Protein AF-A0A2I0W8B0-F1 (afdb_monomer_lite)

Sequence (100 aa):
MYPIERFLGKLKSYVRNRS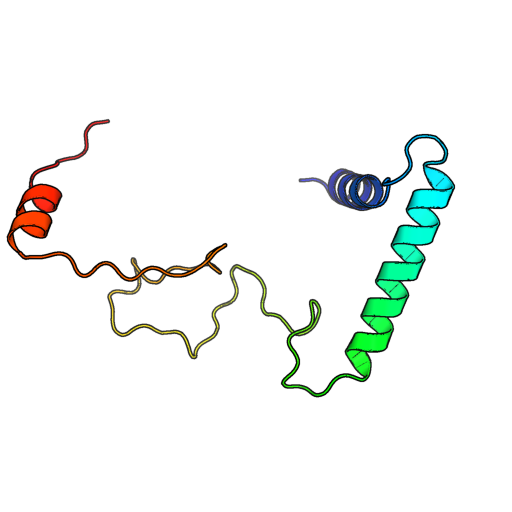RPEGSIAEGYIAEECLTFCSLYFAEHVETRHNLLGRNELDENVLNEGLNIFATNGRVLGKREVKIFNDETLTKASICPFQL

pLDDT: mean 76.65, std 16.68, range [36.78, 97.25]

Structure (mmCIF, N/CA/C/O backbone):
data_AF-A0A2I0W8B0-F1
#
_entry.id   AF-A0A2I0W8B0-F1
#
loop_
_atom_site.group_PDB
_atom_site.id
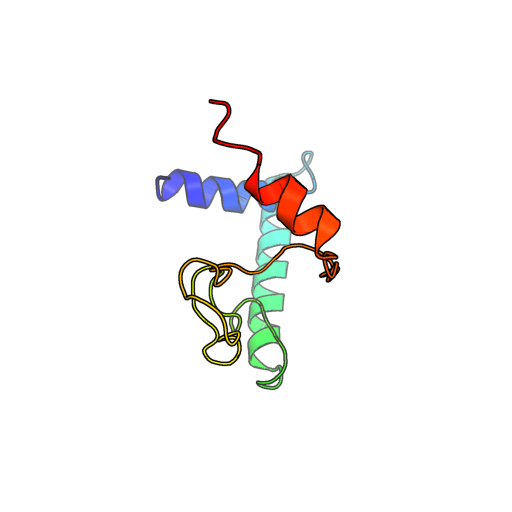_atom_site.type_symbol
_atom_site.label_atom_id
_atom_site.label_alt_id
_atom_site.label_comp_id
_atom_site.label_asym_id
_atom_site.label_entity_id
_atom_site.label_seq_id
_atom_site.pdbx_PDB_ins_code
_atom_site.Cartn_x
_atom_site.Cartn_y
_atom_site.Cartn_z
_atom_site.occupancy
_atom_site.B_iso_or_equiv
_atom_site.auth_seq_id
_atom_site.auth_comp_id
_atom_site.auth_asym_id
_atom_site.auth_atom_id
_atom_site.pdbx_PDB_model_num
ATOM 1 N N . MET A 1 1 ? 10.533 7.833 11.407 1.00 79.25 1 MET A N 1
ATOM 2 C CA . MET A 1 1 ? 9.151 7.824 11.936 1.00 79.25 1 MET A CA 1
ATOM 3 C C . MET A 1 1 ? 8.954 6.543 12.728 1.00 79.25 1 MET A C 1
ATOM 5 O O . MET A 1 1 ? 9.524 5.527 12.329 1.00 79.25 1 MET A O 1
ATOM 9 N N . TYR A 1 2 ? 8.222 6.584 13.838 1.00 93.94 2 TYR A N 1
ATOM 10 C CA . TYR A 1 2 ? 8.079 5.427 14.725 1.00 93.94 2 TYR A CA 1
ATOM 11 C C . TYR A 1 2 ? 7.204 4.321 14.097 1.00 93.94 2 TYR A C 1
ATOM 13 O O . TYR A 1 2 ? 6.363 4.616 13.240 1.00 93.94 2 TYR A O 1
ATOM 21 N N . PRO A 1 3 ? 7.354 3.045 14.513 1.00 93.56 3 PRO A N 1
ATOM 22 C CA . PRO A 1 3 ? 6.579 1.932 13.951 1.00 93.56 3 PRO A CA 1
ATOM 23 C C . PRO A 1 3 ? 5.058 2.135 14.015 1.00 93.56 3 PRO A C 1
ATOM 25 O O . PRO A 1 3 ? 4.357 1.860 13.042 1.00 93.56 3 PRO A O 1
ATOM 28 N N . ILE A 1 4 ? 4.560 2.681 15.129 1.00 96.25 4 ILE A N 1
ATOM 29 C CA . ILE A 1 4 ? 3.133 2.965 15.348 1.00 96.25 4 ILE A CA 1
ATOM 30 C C . ILE A 1 4 ? 2.622 4.020 14.367 1.00 96.25 4 ILE A C 1
ATOM 32 O O . ILE A 1 4 ? 1.591 3.836 13.725 1.00 96.25 4 ILE A O 1
ATOM 36 N N . GLU A 1 5 ? 3.368 5.107 14.194 1.00 96.06 5 GLU A N 1
ATOM 37 C CA . GLU A 1 5 ? 2.996 6.186 13.281 1.00 96.06 5 GLU A CA 1
ATOM 38 C C . GLU A 1 5 ? 2.958 5.689 11.830 1.00 96.06 5 GLU A C 1
ATOM 40 O O . GLU A 1 5 ? 2.066 6.056 11.065 1.00 96.06 5 GLU A O 1
ATOM 45 N N . ARG A 1 6 ? 3.895 4.808 11.449 1.00 94.62 6 ARG A N 1
ATOM 46 C CA . ARG A 1 6 ? 3.926 4.199 10.111 1.00 94.62 6 ARG A CA 1
ATOM 47 C C . ARG A 1 6 ? 2.696 3.328 9.866 1.00 94.62 6 ARG A C 1
ATOM 49 O O . ARG A 1 6 ? 2.111 3.392 8.786 1.00 94.62 6 ARG A O 1
ATOM 56 N N . PHE A 1 7 ? 2.299 2.539 10.863 1.00 94.31 7 PHE A N 1
ATOM 57 C CA . PHE A 1 7 ? 1.101 1.707 10.791 1.00 94.31 7 PHE A CA 1
ATOM 58 C C . PHE A 1 7 ? -0.169 2.556 10.652 1.00 94.31 7 PHE A C 1
ATOM 60 O O . PHE A 1 7 ? -0.950 2.346 9.725 1.00 94.31 7 PHE A O 1
ATOM 67 N N . LEU A 1 8 ? -0.332 3.578 11.494 1.00 95.06 8 LEU A N 1
ATOM 68 C CA . LEU A 1 8 ? -1.471 4.497 11.416 1.00 95.06 8 LEU A CA 1
ATOM 69 C C . LEU A 1 8 ? -1.507 5.264 10.087 1.00 95.06 8 LEU A C 1
ATOM 71 O O . LEU A 1 8 ? -2.578 5.456 9.514 1.00 95.06 8 LEU A O 1
ATOM 75 N N . GLY A 1 9 ? -0.346 5.653 9.555 1.00 95.19 9 GLY A N 1
ATOM 76 C CA . GLY A 1 9 ? -0.233 6.257 8.227 1.00 95.19 9 GLY A CA 1
ATOM 77 C C . GLY A 1 9 ? -0.723 5.331 7.109 1.00 95.19 9 GLY A C 1
ATOM 78 O O . GLY A 1 9 ? -1.421 5.789 6.203 1.00 95.19 9 GLY A O 1
ATOM 79 N N . LYS A 1 10 ? -0.422 4.027 7.202 1.00 93.25 10 LYS A N 1
ATOM 80 C CA . LYS A 1 10 ? -0.934 3.007 6.275 1.00 93.25 10 LYS A CA 1
ATOM 81 C C . LYS A 1 10 ? -2.454 2.859 6.398 1.00 93.25 10 LYS A C 1
ATOM 83 O O . LYS A 1 10 ? -3.140 2.936 5.391 1.00 93.25 10 LYS A O 1
ATOM 88 N N . LEU A 1 11 ? -3.000 2.749 7.609 1.00 94.81 11 LEU A N 1
ATOM 89 C CA . LEU A 1 11 ? -4.456 2.670 7.802 1.00 94.81 11 LEU A CA 1
ATOM 90 C C . LEU A 1 11 ? -5.188 3.900 7.258 1.00 94.81 11 LEU A C 1
ATOM 92 O O . LEU A 1 11 ? -6.229 3.784 6.614 1.00 94.81 11 LEU A O 1
ATOM 96 N N . LYS A 1 12 ? -4.615 5.088 7.467 1.00 95.19 12 LYS A N 1
ATOM 97 C CA . LYS A 1 12 ? -5.180 6.349 6.983 1.00 95.19 12 LYS A CA 1
ATOM 98 C C . LYS A 1 12 ? -5.280 6.399 5.456 1.00 95.19 12 LYS A C 1
ATOM 100 O O . LYS A 1 12 ? -6.203 7.031 4.948 1.00 95.19 12 LYS A O 1
ATOM 105 N N . SER A 1 13 ? -4.374 5.742 4.726 1.00 94.69 13 SER A N 1
ATOM 106 C CA . SER A 1 13 ? -4.426 5.710 3.259 1.00 94.69 13 SER A CA 1
ATOM 107 C C . SER A 1 13 ? -5.573 4.845 2.716 1.00 94.69 13 SER A C 1
ATOM 109 O O . SER A 1 13 ? -6.014 5.077 1.589 1.00 94.69 13 SER A O 1
ATOM 111 N N . TYR A 1 14 ? -6.115 3.917 3.516 1.00 96.19 14 TYR A N 1
ATOM 112 C CA . TYR A 1 14 ? -7.275 3.100 3.136 1.00 96.19 14 TYR A CA 1
ATOM 113 C C . TYR A 1 14 ? -8.624 3.788 3.330 1.00 96.19 14 TYR A C 1
ATOM 115 O O . TYR A 1 14 ? -9.612 3.363 2.734 1.00 96.19 14 TYR A O 1
ATOM 123 N N . VAL A 1 15 ? -8.695 4.857 4.127 1.00 96.12 15 VAL A N 1
ATOM 124 C CA . VAL A 1 15 ? -9.950 5.572 4.403 1.00 96.12 15 VAL A CA 1
ATOM 125 C C . VAL A 1 15 ? -10.348 6.441 3.199 1.00 96.12 15 VAL A C 1
ATOM 127 O O . VAL A 1 15 ? -10.119 7.651 3.169 1.00 96.12 15 VAL A O 1
ATOM 130 N N . ARG A 1 16 ? -10.963 5.813 2.192 1.00 93.69 16 ARG A N 1
ATOM 131 C CA . ARG A 1 16 ? -11.607 6.450 1.032 1.00 93.69 16 ARG A CA 1
ATOM 132 C C . ARG A 1 16 ? -13.003 6.968 1.374 1.00 93.69 16 ARG A C 1
ATOM 134 O O . ARG A 1 16 ? -13.374 8.048 0.921 1.00 93.69 16 ARG A O 1
ATOM 141 N N . ASN A 1 17 ? -13.751 6.243 2.212 1.00 94.19 17 ASN A N 1
ATOM 142 C CA . ASN A 1 17 ? -15.060 6.667 2.712 1.00 94.19 17 ASN A CA 1
ATOM 143 C C . ASN A 1 17 ? -14.985 7.086 4.189 1.00 94.19 17 ASN A C 1
ATOM 145 O O . ASN A 1 17 ? -14.923 6.249 5.087 1.00 94.19 17 ASN A O 1
ATOM 149 N N . ARG A 1 18 ? -15.044 8.398 4.449 1.00 93.44 18 ARG A N 1
ATOM 150 C CA . ARG A 1 18 ? -14.973 8.952 5.815 1.00 93.44 18 ARG A CA 1
ATOM 151 C C . ARG A 1 18 ? -16.241 8.735 6.641 1.00 93.44 18 ARG A C 1
ATOM 153 O O . ARG A 1 18 ? -16.170 8.819 7.859 1.00 93.44 18 ARG A O 1
ATOM 160 N N . SER A 1 19 ? -17.379 8.444 6.010 1.00 96.50 19 SER A N 1
ATOM 161 C CA . SER A 1 19 ? -18.629 8.140 6.718 1.00 96.50 19 SER A CA 1
ATOM 162 C C . SER A 1 19 ? -18.646 6.724 7.302 1.00 96.50 19 SER A C 1
ATOM 164 O O . SER A 1 19 ? -19.487 6.435 8.148 1.00 96.50 19 SER A O 1
ATOM 166 N N . ARG A 1 20 ? -17.758 5.834 6.829 1.00 96.00 20 ARG A N 1
ATOM 167 C CA . ARG A 1 20 ? -17.610 4.440 7.288 1.00 96.00 20 ARG A CA 1
ATOM 168 C C . ARG A 1 20 ? -16.127 4.029 7.281 1.00 96.00 20 ARG A C 1
ATOM 170 O O . ARG A 1 20 ? -15.714 3.264 6.404 1.00 96.00 20 ARG A O 1
ATOM 177 N N . PRO A 1 21 ? -15.310 4.563 8.202 1.00 95.38 21 PRO A N 1
ATOM 178 C CA . PRO A 1 21 ? -13.860 4.398 8.152 1.00 95.38 21 PRO A CA 1
ATOM 179 C C . PRO A 1 21 ? -13.415 2.941 8.328 1.00 95.38 21 PRO A C 1
ATOM 181 O O . PRO A 1 21 ? -12.518 2.502 7.614 1.00 95.38 21 PRO A O 1
ATOM 184 N N . GLU A 1 22 ? -14.068 2.165 9.192 1.00 95.75 22 GLU A N 1
ATOM 185 C CA . GLU A 1 22 ? -13.740 0.755 9.439 1.00 95.75 22 GLU A CA 1
ATOM 186 C C . GLU A 1 22 ? -13.990 -0.098 8.192 1.00 95.75 22 GLU A C 1
ATOM 188 O O . GLU A 1 22 ? -13.134 -0.883 7.788 1.00 95.75 22 GLU A O 1
ATOM 193 N N . GLY A 1 23 ? -15.138 0.109 7.538 1.00 97.25 23 GLY A N 1
ATOM 194 C CA . GLY A 1 23 ? -15.474 -0.573 6.287 1.00 97.25 23 GLY A CA 1
ATOM 195 C C . GLY A 1 23 ? -14.507 -0.213 5.161 1.00 97.25 23 GLY A C 1
ATOM 196 O O . GLY A 1 23 ? -14.053 -1.091 4.434 1.00 97.25 23 GLY A O 1
ATOM 197 N N . SER A 1 24 ? -14.123 1.063 5.067 1.00 96.81 24 SER A N 1
ATOM 198 C CA . SER A 1 24 ? -13.143 1.519 4.079 1.00 96.81 24 SER A CA 1
ATOM 199 C C . SER A 1 24 ? -11.752 0.916 4.310 1.00 96.81 24 SER A C 1
ATOM 201 O O . SER A 1 24 ? -11.048 0.617 3.348 1.00 96.81 24 SER A O 1
ATOM 203 N N . ILE A 1 25 ? -11.348 0.732 5.571 1.00 97.06 25 ILE A N 1
ATOM 204 C CA . ILE A 1 25 ? -10.087 0.065 5.915 1.00 97.06 25 ILE A CA 1
ATOM 205 C C . ILE A 1 25 ? -10.150 -1.415 5.531 1.00 97.06 25 ILE A C 1
ATOM 207 O O . ILE A 1 25 ? -9.223 -1.898 4.884 1.00 97.06 25 ILE A O 1
ATOM 211 N N . ALA A 1 26 ? -11.233 -2.116 5.881 1.00 97.25 26 ALA A N 1
ATOM 212 C CA . ALA A 1 26 ? -11.408 -3.528 5.542 1.00 97.25 26 ALA A CA 1
ATOM 213 C C . ALA A 1 26 ? -11.363 -3.762 4.023 1.00 97.25 26 ALA A C 1
ATOM 215 O O . ALA A 1 26 ? -10.651 -4.647 3.554 1.00 97.25 26 ALA A O 1
ATOM 216 N N . GLU A 1 27 ? -12.049 -2.923 3.246 1.00 96.38 27 GLU A N 1
ATOM 217 C CA . GLU A 1 27 ? -12.013 -2.971 1.781 1.00 96.38 27 GLU A CA 1
ATOM 218 C C . GLU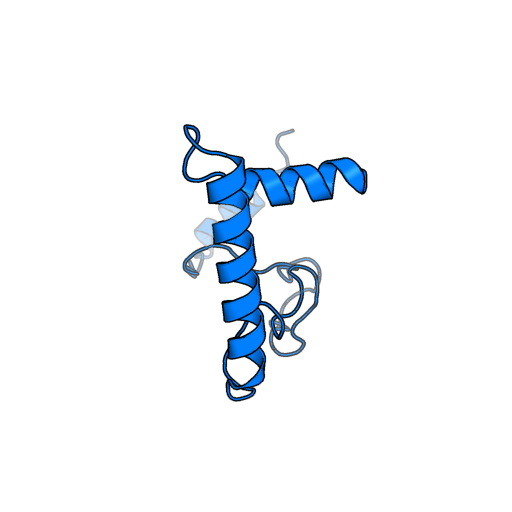 A 1 27 ? -10.596 -2.729 1.235 1.00 96.38 27 GLU A C 1
ATOM 220 O O . GLU A 1 27 ? -10.128 -3.461 0.362 1.00 96.38 27 GLU A O 1
ATOM 225 N N . GLY A 1 28 ? -9.886 -1.734 1.778 1.00 95.94 28 GLY A N 1
ATOM 226 C CA . GLY A 1 28 ? -8.502 -1.444 1.406 1.00 95.94 28 GLY A CA 1
ATOM 227 C C . GLY A 1 28 ? -7.547 -2.609 1.680 1.00 95.94 28 GLY A C 1
ATOM 228 O O . GLY A 1 28 ? -6.679 -2.888 0.851 1.00 95.94 28 GLY A O 1
ATOM 229 N N . TYR A 1 29 ? -7.738 -3.312 2.799 1.00 95.50 29 TYR A N 1
ATOM 230 C CA . TYR A 1 29 ? -6.982 -4.520 3.133 1.00 95.50 29 TYR A CA 1
ATOM 231 C C . TYR A 1 29 ? -7.259 -5.661 2.159 1.00 95.50 29 TYR A C 1
ATOM 233 O O . TYR A 1 29 ? -6.311 -6.203 1.596 1.00 95.50 29 TYR A O 1
ATOM 241 N N . ILE A 1 30 ? -8.533 -5.975 1.902 1.00 96.69 30 ILE A N 1
ATOM 242 C CA . ILE A 1 30 ? -8.919 -7.033 0.955 1.00 96.69 30 ILE A CA 1
ATOM 243 C C . ILE A 1 30 ? -8.317 -6.747 -0.425 1.00 96.69 30 ILE A C 1
ATOM 245 O O . ILE A 1 30 ? -7.719 -7.626 -1.040 1.00 96.69 30 ILE A O 1
ATOM 249 N N . ALA A 1 31 ? -8.409 -5.502 -0.899 1.00 95.00 31 ALA A N 1
ATOM 250 C CA . ALA A 1 31 ? -7.825 -5.111 -2.177 1.00 95.00 31 ALA A CA 1
ATOM 251 C C . ALA A 1 31 ? -6.293 -5.274 -2.200 1.00 95.00 31 ALA A C 1
ATOM 253 O O . ALA A 1 31 ? -5.746 -5.757 -3.192 1.00 95.00 31 ALA A O 1
ATOM 254 N N . GLU A 1 32 ? -5.586 -4.888 -1.130 1.00 93.56 32 GLU A N 1
ATOM 255 C CA . GLU A 1 32 ? -4.132 -5.076 -1.042 1.00 93.56 32 GLU A CA 1
ATOM 256 C C . GLU A 1 32 ? -3.747 -6.564 -1.039 1.00 93.56 32 GLU A C 1
ATOM 258 O O . GLU A 1 32 ? -2.818 -6.949 -1.754 1.00 93.56 32 GLU A O 1
ATOM 263 N N . GLU A 1 33 ? -4.459 -7.404 -0.288 1.00 94.12 33 GLU A N 1
ATOM 264 C CA . GLU A 1 33 ? -4.227 -8.851 -0.245 1.00 94.12 33 GLU A CA 1
ATOM 265 C C . GLU A 1 33 ? -4.481 -9.506 -1.603 1.00 94.12 33 GLU A C 1
ATOM 267 O O . GLU A 1 33 ? -3.633 -10.259 -2.079 1.00 94.12 33 GLU A O 1
ATOM 272 N N . CYS A 1 34 ? -5.581 -9.162 -2.281 1.00 94.38 34 CYS A N 1
ATOM 273 C CA . CYS A 1 34 ? -5.869 -9.660 -3.625 1.00 94.38 34 CYS A CA 1
ATOM 274 C C . CYS A 1 34 ? -4.775 -9.270 -4.627 1.00 94.38 34 CYS A C 1
ATOM 276 O O . CYS A 1 34 ? -4.328 -10.111 -5.400 1.00 94.38 34 CYS A O 1
ATOM 278 N N . LEU A 1 35 ? -4.304 -8.019 -4.609 1.00 91.19 35 LEU A N 1
ATOM 279 C CA . LEU A 1 35 ? -3.221 -7.578 -5.497 1.00 91.19 35 LEU A CA 1
ATOM 280 C C . LEU A 1 35 ? -1.901 -8.291 -5.190 1.00 91.19 35 LEU A C 1
ATOM 282 O O . LEU A 1 35 ? -1.150 -8.632 -6.104 1.00 91.19 35 LEU A O 1
ATOM 286 N N . THR A 1 36 ? -1.628 -8.530 -3.909 1.00 90.75 36 THR A N 1
ATOM 287 C CA . THR A 1 36 ? -0.452 -9.282 -3.461 1.00 90.75 36 THR A CA 1
ATOM 288 C C . THR A 1 36 ? -0.524 -10.730 -3.921 1.00 90.75 36 THR A C 1
ATOM 290 O O . THR A 1 36 ? 0.432 -11.234 -4.505 1.00 90.75 36 THR A O 1
ATOM 293 N N . PHE A 1 37 ? -1.678 -11.370 -3.762 1.00 91.56 37 PHE A N 1
ATOM 294 C CA . PHE A 1 37 ? -1.921 -12.717 -4.254 1.00 91.56 37 PHE A CA 1
ATOM 295 C C . PHE A 1 37 ? -1.765 -12.801 -5.776 1.00 91.56 37 PHE A C 1
ATOM 297 O O . PHE A 1 37 ? -0.990 -13.620 -6.260 1.00 91.56 37 PHE A O 1
ATOM 304 N N . CYS A 1 38 ? -2.411 -11.911 -6.537 1.00 90.00 38 CYS A N 1
ATOM 305 C CA . CYS A 1 38 ? -2.278 -11.871 -7.995 1.00 90.00 38 CYS A CA 1
ATOM 306 C C . CYS A 1 38 ? -0.826 -11.668 -8.445 1.00 90.00 38 CYS A C 1
ATOM 308 O O . CYS A 1 38 ? -0.417 -12.247 -9.448 1.00 90.00 38 CYS A O 1
ATOM 310 N N . SER A 1 39 ? -0.029 -10.896 -7.693 1.00 88.56 39 SER A N 1
ATOM 311 C CA . SER A 1 39 ? 1.377 -10.662 -8.037 1.00 88.56 39 SER A CA 1
ATOM 312 C C . SER A 1 39 ? 2.238 -11.927 -8.039 1.00 88.56 39 SER A C 1
ATOM 314 O O . SER A 1 39 ? 3.213 -11.969 -8.780 1.00 88.56 39 SER A O 1
ATOM 316 N N . LEU A 1 40 ? 1.847 -12.970 -7.298 1.00 87.25 40 LEU A N 1
ATOM 317 C CA . LEU A 1 40 ? 2.542 -14.263 -7.283 1.00 87.25 40 LEU A CA 1
ATOM 318 C C . LEU A 1 40 ? 2.331 -15.084 -8.565 1.00 87.25 40 LEU A C 1
ATOM 320 O O . LEU A 1 40 ? 3.080 -16.023 -8.813 1.00 87.25 40 LEU A O 1
ATOM 324 N N . TYR A 1 41 ? 1.315 -14.748 -9.362 1.00 89.56 41 TYR A N 1
ATOM 325 C CA . TYR A 1 41 ? 0.968 -15.466 -10.592 1.00 89.56 41 TYR A CA 1
ATOM 326 C C . TYR A 1 41 ? 1.356 -14.710 -11.864 1.00 89.56 41 TYR A C 1
ATOM 328 O O . TYR A 1 41 ? 1.165 -15.228 -12.965 1.00 89.56 41 TYR A O 1
ATOM 336 N N . PHE A 1 42 ? 1.878 -13.489 -11.745 1.00 86.69 42 PHE A N 1
ATOM 337 C CA . PHE A 1 42 ? 2.397 -12.772 -12.901 1.00 86.69 42 PHE A CA 1
ATOM 338 C C . PHE A 1 42 ? 3.774 -13.301 -13.302 1.00 86.69 42 PHE A C 1
ATOM 340 O O . PHE A 1 42 ? 4.538 -13.800 -12.480 1.00 86.69 42 PHE A O 1
ATOM 347 N N . ALA A 1 43 ? 4.079 -13.200 -14.595 1.00 82.56 43 ALA A N 1
ATOM 348 C CA . ALA A 1 43 ? 5.393 -13.549 -15.108 1.00 82.56 43 ALA A CA 1
ATOM 349 C C . ALA A 1 43 ? 6.464 -12.604 -14.539 1.00 82.56 43 ALA A C 1
ATOM 351 O O . ALA A 1 43 ? 6.188 -11.438 -14.270 1.00 82.56 43 ALA A O 1
ATOM 352 N N . GLU A 1 44 ? 7.696 -13.094 -14.408 1.00 79.44 44 GLU A N 1
ATOM 353 C CA . GLU A 1 44 ? 8.808 -12.394 -13.741 1.00 79.44 44 GLU A CA 1
ATOM 354 C C . GLU A 1 44 ? 9.121 -11.007 -14.332 1.00 79.44 44 GLU A C 1
ATOM 356 O O . GLU A 1 44 ? 9.512 -10.089 -13.617 1.00 79.44 44 GLU A O 1
ATOM 361 N N . HIS A 1 45 ? 8.866 -10.822 -15.630 1.00 79.56 45 HIS A N 1
ATOM 362 C CA . HIS A 1 45 ? 9.054 -9.550 -16.332 1.00 79.56 45 HIS A CA 1
ATOM 363 C C . HIS A 1 45 ? 7.967 -8.501 -16.037 1.00 79.56 45 HIS A C 1
ATOM 365 O O . HIS A 1 45 ? 8.067 -7.365 -16.502 1.00 79.56 45 HIS A O 1
ATOM 371 N N . VAL A 1 46 ? 6.899 -8.859 -15.322 1.00 82.62 46 VAL A N 1
ATOM 372 C CA . VAL A 1 46 ? 5.842 -7.920 -14.942 1.00 82.62 46 VAL A CA 1
ATOM 373 C C . VAL A 1 46 ? 6.268 -7.204 -13.665 1.00 82.62 46 VAL A C 1
ATOM 375 O O . VAL A 1 46 ? 6.352 -7.797 -12.589 1.00 82.62 46 VAL A O 1
ATOM 378 N N . GLU A 1 47 ? 6.504 -5.897 -13.773 1.00 80.25 47 GLU A N 1
ATOM 379 C CA . GLU A 1 47 ? 6.801 -5.057 -12.615 1.00 80.25 47 GLU A CA 1
ATOM 380 C C . GLU A 1 47 ? 5.599 -5.023 -11.657 1.00 80.25 47 GLU A C 1
ATOM 382 O O . GLU A 1 47 ? 4.555 -4.431 -11.940 1.00 80.25 47 GLU A O 1
ATOM 387 N N . THR A 1 48 ? 5.754 -5.632 -10.483 1.00 82.62 48 THR A N 1
ATOM 388 C CA . THR A 1 48 ? 4.790 -5.541 -9.381 1.00 82.62 48 THR A CA 1
ATOM 389 C C . THR A 1 48 ? 5.415 -4.795 -8.214 1.00 82.62 48 THR A C 1
ATOM 391 O O . THR A 1 48 ? 6.635 -4.725 -8.083 1.00 82.62 48 THR A O 1
ATOM 394 N N . ARG A 1 49 ? 4.596 -4.274 -7.295 1.00 77.31 49 ARG A N 1
ATOM 395 C CA . ARG A 1 49 ? 5.111 -3.580 -6.102 1.00 77.31 49 ARG A CA 1
ATOM 396 C C . ARG A 1 49 ? 6.053 -4.433 -5.236 1.00 77.31 49 ARG A C 1
ATOM 398 O O . ARG A 1 49 ? 6.746 -3.864 -4.406 1.00 77.31 49 ARG A O 1
ATOM 405 N N . HIS A 1 50 ? 6.002 -5.760 -5.383 1.00 77.62 50 HIS A N 1
ATOM 406 C CA . HIS A 1 50 ? 6.785 -6.724 -4.609 1.00 77.62 50 HIS A CA 1
ATOM 407 C C . HIS A 1 50 ? 8.103 -7.104 -5.293 1.00 77.62 50 HIS A C 1
ATOM 409 O O . HIS A 1 50 ? 9.053 -7.426 -4.596 1.00 77.62 50 HIS A O 1
ATOM 415 N N . ASN A 1 51 ? 8.159 -7.052 -6.629 1.00 75.12 51 ASN A N 1
ATOM 416 C CA . ASN A 1 51 ? 9.369 -7.335 -7.413 1.00 75.12 51 ASN A CA 1
ATOM 417 C C . ASN A 1 51 ? 10.197 -6.067 -7.707 1.00 75.12 51 ASN A C 1
ATOM 419 O O . ASN A 1 51 ? 11.351 -6.130 -8.109 1.00 75.12 51 ASN A O 1
ATOM 423 N N . LEU A 1 52 ? 9.598 -4.886 -7.539 1.00 73.06 52 LEU A N 1
ATOM 424 C CA . LEU A 1 52 ? 10.277 -3.619 -7.776 1.00 73.06 52 LEU A CA 1
ATOM 425 C C . LEU A 1 52 ? 11.310 -3.325 -6.688 1.00 73.06 52 LEU A C 1
ATOM 427 O O . LEU A 1 52 ? 10.959 -3.232 -5.510 1.00 73.06 52 LEU A O 1
ATOM 431 N N . LEU A 1 53 ? 12.5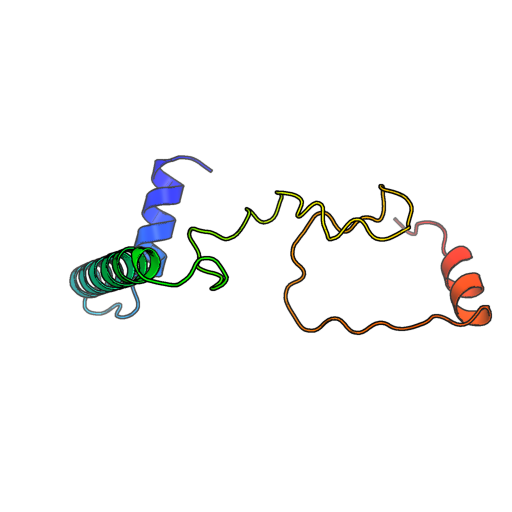46 -3.074 -7.124 1.00 69.31 53 LEU A N 1
ATOM 432 C CA . LEU A 1 53 ? 13.611 -2.537 -6.285 1.00 69.31 53 LEU A CA 1
ATOM 433 C C . LEU A 1 53 ? 13.142 -1.264 -5.568 1.00 69.31 53 LEU A C 1
ATOM 435 O O . LEU A 1 53 ? 12.406 -0.424 -6.117 1.00 69.31 53 LEU A O 1
ATOM 439 N N . GLY A 1 54 ? 13.562 -1.129 -4.312 1.00 66.12 54 GLY A N 1
ATOM 440 C CA . GLY A 1 54 ? 13.312 0.064 -3.516 1.00 66.12 54 GLY A CA 1
ATOM 441 C C . GLY A 1 54 ? 13.824 1.319 -4.230 1.00 66.12 54 GLY A C 1
ATOM 442 O O . GLY A 1 54 ? 14.766 1.275 -5.008 1.00 66.12 54 GLY A O 1
ATOM 443 N N . ARG A 1 55 ? 13.242 2.493 -3.946 1.00 63.19 55 ARG A N 1
ATOM 444 C CA . ARG A 1 55 ? 13.645 3.761 -4.604 1.00 63.19 55 ARG A CA 1
ATOM 445 C C . ARG A 1 55 ? 15.135 4.105 -4.479 1.00 63.19 55 ARG A C 1
ATOM 447 O O . ARG A 1 55 ? 15.605 4.917 -5.266 1.00 63.19 55 ARG A O 1
ATOM 454 N N . ASN A 1 56 ? 15.815 3.526 -3.491 1.00 64.94 56 ASN A N 1
ATOM 455 C CA . ASN A 1 56 ? 17.230 3.742 -3.201 1.00 64.94 56 ASN A CA 1
ATOM 456 C C . ASN A 1 56 ? 18.098 2.531 -3.588 1.00 64.94 56 ASN A C 1
ATOM 458 O O . ASN A 1 56 ? 19.296 2.540 -3.322 1.00 64.94 56 ASN A O 1
ATOM 462 N N . GLU A 1 57 ? 17.499 1.475 -4.134 1.00 63.88 57 GLU A N 1
ATOM 463 C CA . GLU A 1 57 ? 18.206 0.286 -4.596 1.00 63.88 57 GLU A CA 1
ATOM 464 C C . GLU A 1 57 ? 18.566 0.493 -6.070 1.00 63.88 57 GLU A C 1
ATOM 466 O O . GLU A 1 57 ? 17.738 0.926 -6.875 1.00 63.88 57 GLU A O 1
ATOM 471 N N . LEU A 1 58 ? 19.840 0.278 -6.393 1.00 58.41 58 LEU A N 1
ATOM 472 C CA . LEU A 1 58 ? 20.380 0.498 -7.729 1.00 58.41 58 LEU A CA 1
ATOM 473 C C . LEU A 1 58 ? 19.952 -0.654 -8.637 1.00 58.41 58 LEU A C 1
ATOM 475 O O . LEU A 1 58 ? 20.251 -1.809 -8.355 1.00 58.41 58 LEU A O 1
ATOM 479 N N . ASP A 1 59 ? 19.300 -0.327 -9.749 1.00 62.41 59 ASP A N 1
ATOM 480 C CA . ASP A 1 59 ? 19.295 -1.215 -10.906 1.00 62.41 59 ASP A CA 1
ATOM 481 C C . ASP A 1 59 ? 20.662 -1.065 -11.585 1.00 62.41 59 ASP A C 1
ATOM 483 O O . ASP A 1 59 ? 20.969 -0.017 -12.163 1.00 62.41 59 ASP A O 1
ATOM 487 N N . GLU A 1 60 ? 21.513 -2.085 -11.459 1.00 59.41 60 GLU A N 1
ATOM 488 C CA . GLU A 1 60 ? 22.878 -2.101 -12.009 1.00 59.41 60 GLU A CA 1
ATOM 489 C C . GLU A 1 60 ? 22.897 -1.854 -13.531 1.00 59.41 60 GLU A C 1
ATOM 491 O O . GLU A 1 60 ? 23.896 -1.382 -14.074 1.00 59.41 60 GLU A O 1
ATOM 496 N N . ASN A 1 61 ? 21.766 -2.064 -14.214 1.00 55.12 61 ASN A N 1
ATOM 497 C CA . ASN A 1 61 ? 21.607 -1.809 -15.647 1.00 55.12 61 ASN A CA 1
ATOM 498 C C . ASN A 1 61 ? 21.463 -0.314 -16.012 1.00 55.12 61 ASN A C 1
ATOM 500 O O . ASN A 1 61 ? 21.466 0.028 -17.195 1.00 55.12 61 ASN A O 1
ATOM 504 N N . VAL A 1 62 ? 21.337 0.587 -15.026 1.00 56.09 62 VAL A N 1
ATOM 505 C CA . VAL A 1 62 ? 21.162 2.047 -15.217 1.00 56.09 62 VAL A CA 1
ATOM 506 C C . VAL A 1 62 ? 22.417 2.829 -14.797 1.00 56.09 62 VAL A C 1
ATOM 508 O O . VAL A 1 62 ? 22.356 4.020 -14.475 1.00 56.09 62 VAL A O 1
ATOM 511 N N . LEU A 1 63 ? 23.591 2.194 -14.818 1.00 54.56 63 LEU A N 1
ATOM 512 C CA . LEU A 1 63 ? 24.863 2.911 -14.741 1.00 54.56 63 LEU A CA 1
ATOM 513 C C . LEU A 1 63 ? 25.054 3.729 -16.029 1.00 54.56 63 LEU A C 1
ATOM 515 O O . LEU A 1 63 ? 25.624 3.275 -17.014 1.00 54.56 63 LEU A O 1
ATOM 519 N N . ASN A 1 64 ? 24.515 4.950 -16.030 1.00 56.34 64 ASN A N 1
ATOM 520 C CA . ASN A 1 64 ? 24.797 5.948 -17.056 1.00 56.34 64 ASN A CA 1
ATOM 521 C C . ASN A 1 64 ? 26.310 6.237 -17.052 1.00 56.34 64 ASN A C 1
ATOM 523 O O . ASN A 1 64 ? 26.901 6.359 -15.981 1.00 56.34 64 ASN A O 1
ATOM 527 N N . GLU A 1 65 ? 26.906 6.397 -18.234 1.00 57.72 65 GLU A N 1
ATOM 528 C CA . GLU A 1 65 ?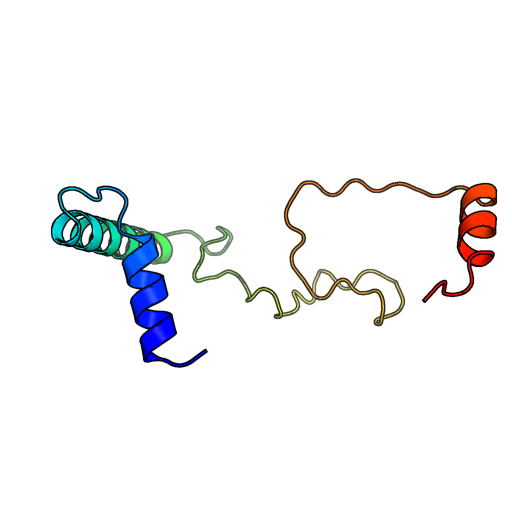 28.343 6.613 -18.511 1.00 57.72 65 GLU A CA 1
ATOM 529 C C . GLU A 1 65 ? 28.933 7.944 -17.957 1.00 57.72 65 GLU A C 1
ATOM 531 O O . GLU A 1 65 ? 29.817 8.550 -18.559 1.00 57.72 65 GLU A O 1
ATOM 536 N N . GLY A 1 66 ? 28.445 8.450 -16.820 1.00 60.41 66 GLY A N 1
ATOM 537 C CA . GLY A 1 66 ? 28.834 9.726 -16.212 1.00 60.41 66 GLY A CA 1
ATOM 538 C C . GLY A 1 66 ? 29.451 9.598 -14.814 1.00 60.41 66 GLY A C 1
ATOM 539 O O . GLY A 1 66 ? 29.533 8.522 -14.230 1.00 60.41 66 GLY A O 1
ATOM 540 N N . LEU A 1 67 ? 29.888 10.729 -14.247 1.00 60.59 67 LEU A N 1
ATOM 541 C CA . LEU A 1 67 ? 30.429 10.790 -12.883 1.00 60.59 67 LEU A CA 1
ATOM 542 C C . LEU A 1 67 ? 29.377 10.319 -11.861 1.00 60.59 67 LEU A C 1
ATOM 544 O O . LEU A 1 67 ? 28.287 10.886 -11.796 1.00 60.59 67 LEU A O 1
ATOM 548 N N . ASN A 1 68 ? 29.742 9.356 -11.005 1.00 59.97 68 ASN A N 1
ATOM 549 C CA . ASN A 1 68 ? 28.868 8.744 -9.986 1.00 59.97 68 ASN A CA 1
ATOM 550 C C . ASN A 1 68 ? 28.131 9.743 -9.076 1.00 59.97 68 ASN A C 1
ATOM 552 O O . ASN A 1 68 ? 27.080 9.421 -8.535 1.00 59.97 68 ASN A O 1
ATOM 556 N N . ILE A 1 69 ? 28.647 10.964 -8.906 1.00 60.09 69 ILE A N 1
ATOM 557 C CA . ILE A 1 69 ? 28.009 11.998 -8.077 1.00 60.09 69 ILE A CA 1
ATOM 558 C C . ILE A 1 69 ? 26.729 12.571 -8.714 1.00 60.09 69 ILE A C 1
ATOM 560 O O . ILE A 1 69 ? 25.869 1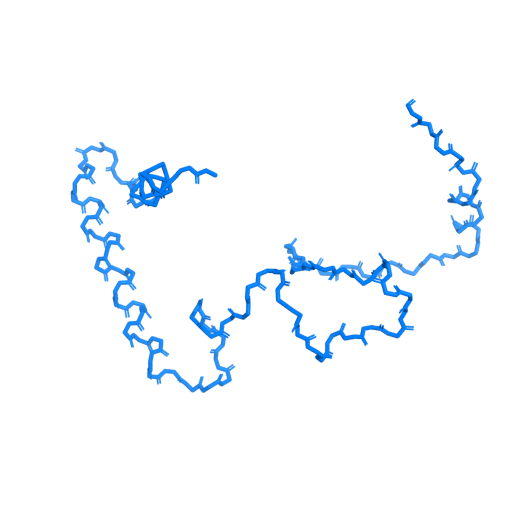3.086 -8.004 1.00 60.09 69 ILE A O 1
ATOM 564 N N . PHE A 1 70 ? 26.603 12.470 -10.043 1.00 61.41 70 PHE A N 1
ATOM 565 C CA . PHE A 1 70 ? 25.420 12.862 -10.815 1.00 61.41 70 PHE A CA 1
ATOM 566 C C . PHE A 1 70 ? 24.589 11.659 -11.262 1.00 61.41 70 PHE A C 1
ATOM 568 O O . PHE A 1 70 ? 23.585 11.838 -11.956 1.00 61.41 70 PHE A O 1
ATOM 575 N N . ALA A 1 71 ? 24.976 10.441 -10.868 1.00 60.00 71 ALA A N 1
ATOM 576 C CA . ALA A 1 71 ? 24.085 9.304 -10.980 1.00 60.00 71 ALA A CA 1
ATOM 577 C C . ALA A 1 71 ? 22.850 9.619 -10.130 1.00 60.00 71 ALA A C 1
ATOM 579 O O . ALA A 1 71 ? 22.918 9.797 -8.913 1.00 60.00 71 ALA A O 1
ATOM 580 N N . THR A 1 72 ? 21.711 9.799 -10.793 1.00 57.47 72 THR A N 1
ATOM 581 C CA . THR A 1 72 ? 20.435 10.017 -10.123 1.00 57.47 72 THR A CA 1
ATOM 582 C C . THR A 1 72 ? 20.107 8.771 -9.307 1.00 57.47 72 THR A C 1
ATOM 584 O O . THR A 1 72 ? 19.600 7.795 -9.853 1.00 57.47 72 THR A O 1
ATOM 587 N N . ASN A 1 73 ? 20.391 8.810 -8.004 1.00 54.06 73 ASN A N 1
ATOM 588 C CA . ASN A 1 73 ? 20.151 7.720 -7.049 1.00 54.06 73 ASN A CA 1
ATOM 589 C C . ASN A 1 73 ? 18.665 7.609 -6.660 1.00 54.06 73 ASN A C 1
ATOM 591 O O . ASN A 1 73 ? 18.318 7.530 -5.483 1.00 54.06 73 ASN A O 1
ATOM 595 N N . GLY A 1 74 ? 17.765 7.678 -7.642 1.00 53.38 74 GLY A N 1
ATOM 596 C CA . GLY A 1 74 ? 16.332 7.628 -7.391 1.00 53.38 74 GLY A CA 1
ATOM 597 C C . GLY A 1 74 ? 15.486 7.502 -8.651 1.00 53.38 74 GLY A C 1
ATOM 598 O O . GLY A 1 74 ? 15.802 8.057 -9.704 1.00 53.38 74 GLY A O 1
ATOM 599 N N . ARG A 1 75 ? 14.355 6.799 -8.528 1.00 61.66 75 ARG A N 1
ATOM 600 C CA . ARG A 1 75 ? 13.348 6.699 -9.594 1.00 61.66 75 ARG A CA 1
ATOM 601 C C . ARG A 1 75 ? 12.672 8.061 -9.785 1.00 61.66 75 ARG A C 1
ATOM 603 O O . ARG A 1 75 ? 11.916 8.502 -8.915 1.00 61.66 75 ARG A O 1
ATOM 610 N N . VAL A 1 76 ? 12.939 8.724 -10.913 1.00 64.06 76 VAL A N 1
ATOM 611 C CA . VAL A 1 76 ? 12.285 9.993 -11.267 1.00 64.06 76 VAL A CA 1
ATOM 612 C C . VAL A 1 76 ? 10.773 9.795 -11.389 1.00 64.06 76 VAL A C 1
ATOM 614 O O . VAL A 1 76 ? 10.294 8.827 -11.977 1.00 64.06 76 VAL A O 1
ATOM 617 N N . LEU A 1 77 ? 10.008 10.710 -10.800 1.00 60.97 77 LEU A N 1
ATOM 618 C CA . LEU A 1 77 ? 8.554 10.740 -10.926 1.00 60.97 77 LEU A CA 1
ATOM 619 C C . LEU A 1 77 ? 8.194 11.614 -12.130 1.00 60.97 77 LEU A C 1
ATOM 621 O O . LEU A 1 77 ? 8.387 12.826 -12.085 1.00 60.97 77 LEU A O 1
ATOM 625 N N . GLY A 1 78 ? 7.671 11.005 -13.195 1.00 64.69 78 GLY A N 1
ATOM 626 C CA . GLY A 1 78 ? 7.225 11.711 -14.402 1.00 64.69 78 GLY A CA 1
ATOM 627 C C . GLY A 1 78 ? 7.999 11.336 -15.668 1.00 64.69 78 GLY A C 1
ATOM 628 O O . GLY A 1 78 ? 8.842 10.442 -15.668 1.00 64.69 78 GLY A O 1
ATOM 629 N N . LYS A 1 79 ? 7.670 12.001 -16.780 1.00 67.44 79 LYS A N 1
ATOM 630 C CA . LYS A 1 79 ? 8.285 11.761 -18.093 1.00 67.44 79 LYS A CA 1
ATOM 631 C C . LYS A 1 79 ? 9.677 12.401 -18.142 1.00 67.44 79 LYS A C 1
ATOM 633 O O . LYS A 1 79 ? 9.817 13.584 -17.842 1.00 67.44 79 LYS A O 1
ATOM 638 N N . ARG A 1 80 ? 10.698 11.639 -18.549 1.00 66.19 80 ARG A N 1
ATOM 639 C CA . ARG A 1 80 ? 12.049 12.170 -18.787 1.00 66.19 80 ARG A CA 1
ATOM 640 C C . ARG A 1 80 ? 12.033 13.037 -20.047 1.00 66.19 80 ARG A C 1
ATOM 642 O O . ARG A 1 80 ? 11.817 12.526 -21.141 1.00 66.19 80 ARG A O 1
ATOM 649 N N . GLU A 1 81 ? 12.290 14.331 -19.892 1.00 69.94 81 GLU A N 1
ATOM 650 C CA . GLU A 1 81 ? 12.644 15.217 -21.002 1.00 69.94 81 GLU A CA 1
ATOM 651 C C . GLU A 1 81 ? 14.151 15.451 -20.979 1.00 69.94 81 GLU A C 1
ATOM 653 O O . GLU A 1 81 ? 14.689 16.050 -20.049 1.00 69.94 81 GLU A O 1
ATOM 658 N N . VAL A 1 82 ? 14.846 14.949 -21.999 1.00 70.25 82 VAL A N 1
ATOM 659 C CA . VAL A 1 82 ? 16.271 15.221 -22.182 1.00 70.25 82 VAL A CA 1
ATOM 660 C C . VAL A 1 82 ? 16.388 16.530 -22.946 1.00 70.25 82 VAL A C 1
ATOM 662 O O . VAL A 1 82 ? 16.084 16.592 -24.135 1.00 70.25 82 VAL A O 1
ATOM 665 N N . LYS A 1 83 ? 16.808 17.588 -22.254 1.00 74.31 83 LYS A N 1
ATOM 666 C CA . LYS A 1 83 ? 17.214 18.838 -22.896 1.00 74.31 83 LYS A CA 1
ATOM 667 C C . LYS A 1 83 ? 18.723 18.801 -23.074 1.00 74.31 83 LYS A C 1
ATOM 669 O O . LYS A 1 83 ? 19.461 18.730 -22.095 1.00 74.31 83 LYS A O 1
ATOM 674 N N . ILE A 1 84 ? 19.159 18.809 -24.328 1.00 73.38 84 ILE A N 1
ATOM 675 C CA . ILE A 1 84 ? 20.566 18.982 -24.678 1.00 73.38 84 ILE A CA 1
ATOM 676 C C . ILE A 1 84 ? 20.843 20.478 -24.575 1.00 73.38 84 ILE A C 1
ATOM 678 O O . ILE A 1 84 ? 20.174 21.284 -25.222 1.00 73.38 84 ILE A O 1
ATOM 682 N N . PHE A 1 85 ? 21.768 20.845 -23.698 1.00 70.81 85 PHE A N 1
ATOM 683 C CA . PHE A 1 85 ? 22.170 22.231 -23.512 1.00 70.81 85 PHE A CA 1
ATOM 684 C C . PHE A 1 85 ? 23.261 22.584 -24.524 1.00 70.81 85 PHE A C 1
ATOM 686 O O . PHE A 1 85 ? 24.224 21.841 -24.681 1.00 70.81 85 PHE A O 1
ATOM 693 N N . ASN A 1 86 ? 23.099 23.722 -25.200 1.00 77.44 86 ASN A N 1
ATOM 694 C CA . ASN A 1 86 ? 24.106 24.275 -26.106 1.00 77.44 86 ASN A CA 1
ATOM 695 C C . ASN A 1 86 ? 25.251 24.919 -25.299 1.00 77.44 86 ASN A C 1
ATOM 697 O O . ASN A 1 86 ? 25.037 25.367 -24.167 1.00 77.44 86 ASN A O 1
ATOM 701 N N . ASP A 1 87 ? 26.432 25.069 -25.901 1.00 73.06 87 ASP A N 1
ATOM 702 C CA . ASP A 1 87 ? 27.633 25.623 -25.245 1.00 73.06 87 ASP A CA 1
ATOM 703 C C . ASP A 1 87 ? 27.409 27.021 -24.627 1.00 73.06 87 ASP A C 1
ATOM 705 O O . ASP A 1 87 ? 27.886 27.329 -23.532 1.00 73.06 87 ASP A O 1
ATOM 709 N N . GLU A 1 88 ? 26.579 27.856 -25.256 1.00 70.81 88 GLU A N 1
ATOM 710 C CA . GLU A 1 88 ? 26.190 29.175 -24.728 1.00 70.81 88 GLU A CA 1
ATOM 711 C C . GLU A 1 88 ? 25.337 29.106 -23.450 1.00 70.81 88 GLU A C 1
ATOM 713 O O . GLU A 1 88 ? 25.313 30.037 -22.645 1.00 70.81 88 GLU A O 1
ATOM 718 N N . THR A 1 89 ? 24.596 28.016 -23.254 1.00 65.06 89 THR A N 1
ATOM 719 C CA . THR A 1 89 ? 23.783 27.801 -22.047 1.00 65.06 89 THR A CA 1
ATOM 720 C C . THR A 1 89 ? 24.589 27.160 -20.923 1.00 65.06 89 THR A C 1
ATOM 722 O O . THR A 1 89 ? 24.357 27.473 -19.756 1.00 65.06 89 THR A O 1
ATOM 725 N N . LEU A 1 90 ? 25.591 26.345 -21.267 1.00 65.31 90 LEU A N 1
ATOM 726 C CA . LEU A 1 90 ? 26.536 25.765 -20.311 1.00 65.31 90 LEU A CA 1
ATOM 727 C C . LEU A 1 90 ? 27.473 26.825 -19.724 1.00 65.31 90 LEU A C 1
ATOM 729 O O . LEU A 1 90 ? 27.714 26.822 -18.519 1.00 65.31 90 LEU A O 1
ATOM 733 N N . THR A 1 91 ? 27.929 27.780 -20.540 1.00 64.38 91 THR A N 1
ATOM 734 C CA . THR A 1 91 ? 28.715 28.932 -20.062 1.00 64.38 91 THR A CA 1
ATOM 735 C C . THR A 1 91 ? 27.904 29.838 -19.136 1.00 64.38 91 THR A C 1
ATOM 737 O O . THR A 1 91 ? 28.415 30.294 -18.123 1.00 64.38 91 THR A O 1
ATOM 740 N N . LYS A 1 92 ? 26.609 30.050 -19.401 1.00 64.94 92 LYS A N 1
ATOM 741 C CA . LYS A 1 92 ? 25.726 30.796 -18.483 1.00 64.94 92 LYS A CA 1
ATOM 742 C C . LYS A 1 92 ? 25.501 30.069 -17.153 1.00 64.94 92 LYS A C 1
ATOM 744 O O . LYS A 1 92 ? 25.430 30.726 -16.121 1.00 64.94 92 LYS A O 1
ATOM 749 N N . ALA A 1 93 ? 25.420 28.739 -17.164 1.00 60.75 93 ALA A N 1
ATOM 750 C CA . ALA A 1 93 ? 25.258 27.938 -15.950 1.00 60.75 93 ALA A CA 1
ATOM 751 C C . ALA A 1 93 ? 26.539 27.883 -15.095 1.00 60.75 93 ALA A C 1
ATOM 753 O O . ALA A 1 93 ? 26.449 27.889 -13.870 1.00 60.75 93 ALA A O 1
ATOM 754 N N . SER A 1 94 ? 27.725 27.877 -15.716 1.00 59.31 94 SER A N 1
ATOM 755 C CA . SER A 1 94 ? 29.008 27.893 -14.997 1.00 59.31 94 SER A CA 1
ATOM 756 C C . SER A 1 94 ? 29.368 29.260 -14.397 1.00 59.31 94 SER A C 1
ATOM 758 O O . SER A 1 94 ? 30.240 29.332 -13.534 1.00 59.31 94 SER A O 1
ATOM 760 N N . ILE A 1 95 ? 28.682 30.331 -14.813 1.00 59.22 95 ILE A N 1
ATOM 761 C CA . ILE A 1 95 ? 28.882 31.706 -14.323 1.00 59.22 95 ILE A CA 1
ATOM 762 C C . ILE A 1 95 ? 27.990 32.039 -13.110 1.00 59.22 95 ILE A C 1
ATOM 764 O O . ILE A 1 95 ? 28.150 33.105 -12.526 1.00 59.22 95 ILE A O 1
ATOM 768 N N . CYS A 1 96 ? 27.092 31.154 -12.665 1.00 44.81 96 CYS A N 1
ATOM 769 C CA . CYS A 1 96 ? 26.359 31.353 -11.409 1.00 44.81 96 CYS A CA 1
ATOM 770 C C . CYS A 1 96 ? 27.112 30.705 -10.231 1.00 44.81 96 CYS A C 1
ATOM 772 O O . CYS A 1 96 ? 26.867 29.530 -9.940 1.00 44.81 96 CYS A O 1
ATOM 774 N N . PRO A 1 97 ? 28.005 31.418 -9.511 1.00 45.91 97 PRO A N 1
ATOM 775 C CA . PRO A 1 97 ? 28.433 30.946 -8.210 1.00 45.91 97 PRO A CA 1
ATOM 776 C C . PRO A 1 97 ? 27.220 31.015 -7.278 1.00 45.91 97 PRO A C 1
ATOM 778 O O . PRO A 1 97 ? 26.501 32.009 -7.269 1.00 45.91 97 PRO A O 1
ATOM 781 N N . PHE A 1 98 ? 26.987 29.933 -6.537 1.00 49.16 98 PHE A N 1
ATOM 782 C CA . PHE A 1 98 ? 26.236 29.872 -5.282 1.00 49.16 98 PHE A CA 1
ATOM 783 C C . PHE A 1 98 ? 25.740 31.234 -4.761 1.00 49.16 98 PHE A C 1
ATOM 785 O O . PHE A 1 98 ? 26.454 31.923 -4.033 1.00 49.16 98 PHE A O 1
ATOM 792 N N . GLN A 1 99 ? 24.500 31.598 -5.089 1.00 40.06 99 GLN A N 1
ATOM 793 C CA . GLN A 1 99 ? 23.775 32.576 -4.288 1.00 40.06 99 GLN A CA 1
ATOM 794 C C . GLN A 1 99 ? 23.075 31.784 -3.173 1.00 40.06 99 GLN A C 1
ATOM 796 O O . GLN A 1 99 ? 22.095 31.082 -3.428 1.00 40.06 99 GLN A O 1
ATOM 801 N N . LEU A 1 100 ? 23.683 31.823 -1.982 1.00 36.78 100 LEU A N 1
ATOM 802 C CA . LEU A 1 100 ? 23.062 31.489 -0.694 1.00 36.78 100 LEU A CA 1
ATOM 803 C C . LEU A 1 100 ? 21.869 32.411 -0.415 1.00 36.78 100 LEU A C 1
ATOM 805 O O . LEU A 1 100 ? 21.970 33.611 -0.765 1.00 36.78 100 LEU A O 1
#

Secondary structure (DSSP, 8-state):
--HHHHHHHHHHHH---TTSHHHHHHHHHHHHHHHHHHHTTS-TTS--TTTSPPTTS--GGG--SS-GGGS--S--SS----PPPPHHHHHHHHT-----

Foldseek 3Di:
DDPVVVVVVVLVVQQPDPVCSPVSSVVSVVVVVVLVVVVVVDDLPDDDPVNDDDQQDDPPVQPDPDDPVPSPSGDDDDDDDDDDDDPVRVVVVVPDDDDD

Organism: NCBI:txid906689

Radius of gyration: 21.55 Å; chains: 1; bounding box: 49×48×42 Å

InterPro domains:
  IPR025452 Domain of unknown function DUF4218 [PF13960] (1-56)